Protein AF-A0A972SLQ1-F1 (afdb_monomer_lite)

pLDDT: mean 85.25, std 10.66, range [41.22, 96.31]

Structure (mmCIF, N/CA/C/O backbone):
data_AF-A0A972SLQ1-F1
#
_entry.id   AF-A0A972SLQ1-F1
#
loop_
_atom_site.group_PDB
_atom_site.id
_atom_site.type_symbol
_atom_site.label_atom_id
_atom_site.label_alt_id
_atom_site.label_comp_id
_atom_site.label_asym_id
_atom_site.label_entity_id
_atom_site.label_seq_id
_atom_site.pdbx_PDB_ins_code
_atom_site.Cartn_x
_atom_site.Cartn_y
_atom_site.Cartn_z
_atom_site.occupancy
_atom_site.B_iso_or_equiv
_atom_site.auth_seq_id
_atom_site.auth_comp_id
_atom_site.auth_asym_id
_atom_site.auth_atom_id
_atom_site.pdbx_PDB_model_num
ATOM 1 N N . MET A 1 1 ? 2.561 17.671 -9.015 1.00 43.66 1 MET A N 1
ATOM 2 C CA . MET A 1 1 ? 3.353 16.764 -9.873 1.00 43.66 1 MET A CA 1
ATOM 3 C C . MET A 1 1 ? 2.634 16.715 -11.210 1.00 43.66 1 MET A C 1
ATOM 5 O O . MET A 1 1 ? 1.496 16.274 -11.218 1.00 43.66 1 MET A O 1
ATOM 9 N N . LYS A 1 2 ? 3.197 17.317 -12.266 1.00 41.22 2 LYS A N 1
ATOM 10 C CA . LYS A 1 2 ? 2.511 17.515 -13.561 1.00 41.22 2 LYS A CA 1
ATOM 11 C C . LYS A 1 2 ? 2.779 16.412 -14.589 1.00 41.22 2 LYS A C 1
ATOM 13 O O . LYS A 1 2 ? 2.177 16.432 -15.650 1.00 41.22 2 LYS A O 1
ATOM 18 N N . GLU A 1 3 ? 3.624 15.444 -14.266 1.00 45.84 3 GLU A N 1
ATOM 19 C CA . GLU A 1 3 ? 3.905 14.317 -15.148 1.00 45.84 3 GLU A CA 1
ATOM 20 C C . GLU A 1 3 ? 3.488 13.035 -14.444 1.00 45.84 3 GLU A C 1
ATOM 22 O O . GLU A 1 3 ? 4.163 12.528 -13.544 1.00 45.84 3 GLU A O 1
ATOM 27 N N . THR A 1 4 ? 2.320 12.534 -14.830 1.00 51.97 4 THR A N 1
ATOM 28 C CA . THR A 1 4 ? 1.981 11.130 -14.646 1.00 51.97 4 THR A CA 1
ATOM 29 C C . THR A 1 4 ? 3.020 10.358 -15.445 1.00 51.97 4 THR A C 1
ATOM 31 O O . THR A 1 4 ? 3.060 10.484 -16.665 1.00 51.97 4 THR A O 1
ATOM 34 N N . MET A 1 5 ? 3.908 9.621 -14.770 1.00 57.09 5 MET A N 1
ATOM 35 C CA . MET A 1 5 ? 4.765 8.652 -15.451 1.00 57.09 5 MET A CA 1
ATOM 36 C C . MET A 1 5 ? 3.855 7.810 -16.347 1.00 57.09 5 MET A C 1
ATOM 38 O O . MET A 1 5 ? 2.965 7.130 -15.835 1.00 57.09 5 MET A O 1
ATOM 42 N N . ALA A 1 6 ? 4.027 7.918 -17.664 1.00 63.78 6 ALA A N 1
ATOM 43 C CA . ALA A 1 6 ? 3.318 7.090 -18.624 1.00 63.78 6 ALA A CA 1
ATOM 44 C C . ALA A 1 6 ? 3.855 5.667 -18.457 1.00 63.78 6 ALA A C 1
ATOM 46 O O . ALA A 1 6 ? 4.878 5.298 -19.027 1.00 63.78 6 ALA A O 1
ATOM 47 N N . ILE A 1 7 ? 3.226 4.909 -17.562 1.00 69.62 7 ILE A N 1
ATOM 48 C CA . ILE A 1 7 ? 3.526 3.498 -17.368 1.00 69.62 7 ILE A CA 1
ATOM 49 C C . ILE A 1 7 ? 2.830 2.750 -18.495 1.00 69.62 7 ILE A C 1
ATOM 51 O O . ILE A 1 7 ? 1.602 2.779 -18.593 1.00 69.62 7 ILE A O 1
ATOM 55 N N . ASP A 1 8 ? 3.609 2.067 -19.329 1.00 79.06 8 ASP A N 1
ATOM 56 C CA . ASP A 1 8 ? 3.060 1.051 -20.214 1.00 79.06 8 ASP A CA 1
ATOM 57 C C . ASP A 1 8 ? 2.716 -0.191 -19.384 1.00 79.06 8 ASP A C 1
ATOM 59 O O . ASP A 1 8 ? 3.553 -1.061 -19.129 1.00 79.06 8 ASP A O 1
ATOM 63 N N . TRP A 1 9 ? 1.462 -0.251 -18.937 1.00 77.94 9 TRP A N 1
ATOM 64 C CA . TRP A 1 9 ? 0.936 -1.342 -18.119 1.00 77.94 9 TRP A CA 1
ATOM 65 C C . TRP A 1 9 ? 1.073 -2.715 -18.786 1.00 77.94 9 TRP A C 1
ATOM 67 O O . TRP A 1 9 ? 1.143 -3.711 -18.072 1.00 77.94 9 TRP A O 1
ATOM 77 N N . SER A 1 10 ? 1.151 -2.782 -20.122 1.00 83.12 10 SER A N 1
ATOM 78 C CA . SER A 1 10 ? 1.287 -4.050 -20.852 1.00 83.12 10 SER A CA 1
ATOM 79 C C . SER A 1 10 ? 2.670 -4.691 -20.700 1.00 83.12 10 SER A C 1
ATOM 81 O O . SER A 1 10 ? 2.826 -5.890 -20.920 1.00 83.12 10 SER A O 1
ATOM 83 N N . THR A 1 11 ? 3.667 -3.905 -20.286 1.00 83.38 11 THR A N 1
ATOM 84 C CA . THR A 1 11 ? 5.062 -4.346 -20.133 1.00 83.38 11 THR A CA 1
ATOM 85 C C . THR A 1 11 ? 5.428 -4.725 -18.702 1.00 83.38 11 THR A C 1
ATOM 87 O O . THR A 1 11 ? 6.518 -5.246 -18.463 1.00 83.38 11 THR A O 1
ATOM 90 N N . MET A 1 12 ? 4.546 -4.460 -17.733 1.00 83.44 12 MET A N 1
ATOM 91 C CA . MET A 1 12 ? 4.860 -4.698 -16.330 1.00 83.44 12 MET A CA 1
ATOM 92 C C . MET A 1 12 ? 4.716 -6.174 -15.947 1.00 83.44 12 MET A C 1
ATOM 94 O O . MET A 1 12 ? 3.765 -6.836 -16.368 1.00 83.44 12 MET A O 1
ATOM 98 N N . PRO A 1 13 ? 5.622 -6.691 -15.099 1.00 88.62 13 PRO A N 1
ATOM 99 C CA . PRO A 1 13 ? 5.516 -8.050 -14.599 1.00 88.62 13 PRO A CA 1
ATOM 100 C C . PRO A 1 13 ? 4.242 -8.219 -13.763 1.00 88.62 13 PRO A C 1
ATOM 102 O O . PRO A 1 13 ? 3.962 -7.439 -12.847 1.00 88.62 13 PRO A O 1
ATOM 105 N N . ILE A 1 14 ? 3.475 -9.259 -14.084 1.00 87.62 14 ILE A N 1
ATOM 106 C CA . ILE A 1 14 ? 2.197 -9.558 -13.438 1.00 87.62 14 ILE A CA 1
ATOM 107 C C . ILE A 1 14 ? 2.462 -10.371 -12.162 1.00 87.62 14 ILE A C 1
ATOM 109 O O . ILE A 1 14 ? 3.144 -11.398 -12.240 1.00 87.62 14 ILE A O 1
ATOM 113 N N . PRO A 1 15 ? 1.947 -9.948 -10.991 1.00 88.38 15 PRO A N 1
ATOM 114 C CA . PRO A 1 15 ? 1.995 -10.763 -9.781 1.00 88.38 15 PRO A CA 1
ATOM 115 C C . PRO A 1 15 ? 1.302 -12.109 -9.989 1.00 88.38 15 PRO A C 1
ATOM 117 O O . PRO A 1 15 ? 0.191 -12.165 -10.515 1.00 88.38 15 PRO A O 1
ATOM 120 N N . ILE A 1 16 ? 1.946 -13.185 -9.548 1.00 91.94 16 ILE A N 1
ATOM 121 C CA . ILE A 1 16 ? 1.337 -14.515 -9.501 1.00 91.94 16 ILE A CA 1
ATOM 122 C C . ILE A 1 16 ? 0.631 -14.640 -8.151 1.00 91.94 16 ILE A C 1
ATOM 124 O O . ILE A 1 16 ? 1.246 -14.386 -7.118 1.00 91.94 16 ILE A O 1
ATOM 128 N N . ASP A 1 17 ? -0.647 -15.016 -8.164 1.00 91.69 17 ASP A N 1
ATOM 129 C CA . ASP A 1 17 ? -1.378 -15.340 -6.938 1.00 91.69 17 ASP A CA 1
ATOM 130 C C . ASP A 1 17 ? -0.846 -16.659 -6.360 1.00 91.69 17 ASP A C 1
ATOM 132 O O . ASP A 1 17 ? -0.959 -17.714 -6.987 1.00 91.69 17 ASP A O 1
ATOM 136 N N . ASP A 1 18 ? -0.231 -16.583 -5.180 1.00 93.75 18 ASP A N 1
ATOM 137 C CA . ASP A 1 18 ? 0.333 -17.724 -4.458 1.00 93.75 18 ASP A CA 1
ATOM 138 C C . ASP A 1 18 ? -0.645 -18.334 -3.436 1.00 93.75 18 ASP A C 1
ATOM 140 O O . ASP A 1 18 ? -0.321 -19.330 -2.786 1.00 93.75 18 ASP A O 1
ATOM 144 N N . GLY A 1 19 ? -1.839 -17.752 -3.274 1.00 96.31 19 GLY A N 1
ATOM 145 C CA . GLY A 1 19 ? -2.845 -18.182 -2.305 1.00 96.31 19 GLY A CA 1
ATOM 146 C C . GLY A 1 19 ? -2.482 -17.928 -0.836 1.00 96.31 19 GLY A C 1
ATOM 147 O O . GLY A 1 19 ? -3.264 -18.267 0.058 1.00 96.31 19 GLY A O 1
ATOM 148 N N . GLY A 1 20 ? -1.340 -17.296 -0.538 1.00 94.50 20 GLY A N 1
ATOM 149 C CA . GLY A 1 20 ? -0.860 -17.091 0.831 1.00 94.50 20 GLY A CA 1
ATOM 150 C C . GLY A 1 20 ? -1.833 -16.277 1.688 1.00 94.50 20 GLY A C 1
ATOM 151 O O . GLY A 1 20 ? -1.964 -16.510 2.889 1.00 94.50 20 GLY A O 1
ATOM 152 N N . ALA A 1 21 ? -2.588 -15.375 1.057 1.00 93.62 21 ALA A N 1
ATOM 153 C CA . ALA A 1 21 ? -3.576 -14.514 1.700 1.00 93.62 21 ALA A CA 1
ATOM 154 C C . ALA A 1 21 ? -5.026 -15.034 1.622 1.00 93.62 21 ALA A C 1
ATOM 156 O O . ALA A 1 21 ? -5.926 -14.379 2.150 1.00 93.62 21 ALA A O 1
ATOM 157 N N . SER A 1 22 ? -5.299 -16.190 1.001 1.00 95.94 22 SER A N 1
ATOM 158 C CA . SER A 1 22 ? -6.681 -16.661 0.781 1.00 95.94 22 SER A CA 1
ATOM 159 C C . SER A 1 22 ? -7.476 -16.852 2.07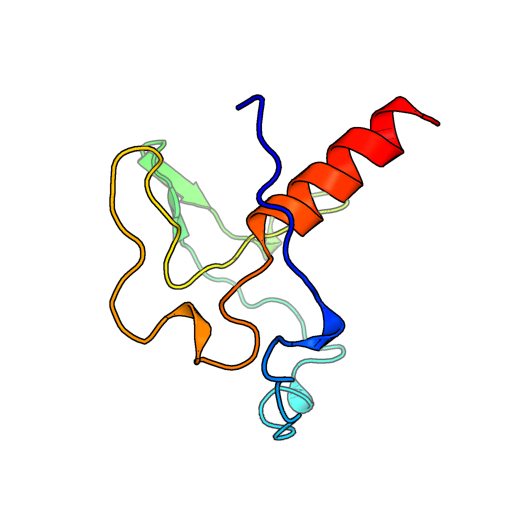7 1.00 95.94 22 SER A C 1
ATOM 161 O O . SER A 1 22 ? -8.694 -16.677 2.090 1.00 95.94 22 SER A O 1
ATOM 163 N N . HIS A 1 23 ? -6.786 -17.155 3.176 1.00 94.81 23 HIS A N 1
ATOM 164 C CA . HIS A 1 23 ? -7.372 -17.318 4.504 1.00 94.81 23 HIS A CA 1
ATOM 165 C C . HIS A 1 23 ? -7.889 -16.008 5.126 1.00 94.81 23 HIS A C 1
ATOM 167 O O . HIS A 1 23 ? -8.637 -16.064 6.090 1.00 94.81 23 HIS A O 1
ATOM 173 N N . LEU A 1 24 ? -7.520 -14.832 4.601 1.00 93.50 24 LEU A N 1
ATOM 174 C CA . LEU A 1 24 ? -7.898 -13.537 5.186 1.00 93.50 24 LEU A CA 1
ATOM 175 C C . LEU A 1 24 ? -9.322 -13.095 4.821 1.00 93.50 24 LEU A C 1
ATOM 177 O O . LEU A 1 24 ? -9.873 -12.179 5.433 1.00 93.50 24 LEU A O 1
ATOM 181 N N . LYS A 1 25 ? -9.936 -13.698 3.799 1.00 93.00 25 LYS A N 1
ATOM 182 C CA . LYS A 1 25 ? -11.267 -13.290 3.344 1.00 93.00 25 LYS A CA 1
ATOM 183 C C . LYS A 1 25 ? -12.322 -13.652 4.391 1.00 93.00 25 LYS A C 1
ATOM 185 O O . LYS A 1 25 ? -12.552 -14.821 4.667 1.00 93.00 25 LYS A O 1
ATOM 190 N N . GLY A 1 26 ? -13.022 -12.640 4.902 1.00 93.19 26 GLY A N 1
ATOM 191 C CA . GLY A 1 26 ? -14.051 -12.805 5.936 1.00 93.19 26 GLY A CA 1
ATOM 192 C C . GLY A 1 26 ? -13.507 -12.761 7.366 1.00 93.19 26 GLY A C 1
ATOM 193 O O . GLY A 1 26 ? -14.299 -12.680 8.305 1.00 93.19 26 GLY A O 1
ATOM 194 N N . GLU A 1 27 ? -12.184 -12.740 7.533 1.00 94.06 27 GLU A N 1
ATOM 195 C CA . GLU A 1 27 ? -11.554 -12.578 8.837 1.00 94.06 27 GLU A CA 1
ATOM 196 C C . GLU A 1 27 ? -11.728 -11.161 9.380 1.00 94.06 27 GLU A C 1
ATOM 198 O O . GLU A 1 27 ? -11.845 -10.172 8.647 1.00 94.06 27 GLU A O 1
ATOM 203 N N . ARG A 1 28 ? -11.742 -11.055 10.711 1.00 91.19 28 ARG A N 1
ATOM 204 C CA . ARG A 1 28 ? -11.786 -9.756 11.386 1.00 91.19 28 ARG A CA 1
ATOM 205 C C . ARG A 1 28 ? -10.382 -9.179 11.482 1.00 91.19 28 ARG A C 1
ATOM 207 O O . ARG A 1 28 ? -9.448 -9.868 11.879 1.00 91.19 28 ARG A O 1
ATOM 214 N N . VAL A 1 29 ? -10.261 -7.879 11.214 1.00 89.44 29 VAL A N 1
ATOM 215 C CA . VAL A 1 29 ? -9.017 -7.141 11.465 1.00 89.44 29 VAL A CA 1
ATOM 216 C C . VAL A 1 29 ? -8.623 -7.317 12.941 1.00 89.44 29 VAL A C 1
ATOM 218 O O . VAL A 1 29 ? -9.462 -7.095 13.823 1.00 89.44 29 VAL A O 1
ATOM 221 N N . PRO A 1 30 ? -7.380 -7.733 13.239 1.00 90.00 30 PRO A N 1
ATOM 222 C CA . PRO A 1 30 ? -6.934 -7.941 14.608 1.00 90.00 30 PRO A CA 1
ATOM 223 C C . PRO A 1 30 ? -6.780 -6.617 15.358 1.00 90.00 30 PRO A C 1
ATOM 225 O O . PRO A 1 30 ? -6.577 -5.551 14.780 1.00 90.00 30 PRO A O 1
ATOM 228 N N . GLY A 1 31 ? -6.860 -6.702 16.684 1.00 91.00 31 GLY A N 1
ATOM 229 C CA . GLY A 1 31 ? -6.656 -5.566 17.574 1.00 91.00 31 GLY A CA 1
ATOM 230 C C . GLY A 1 31 ? -5.211 -5.226 17.761 1.00 91.00 31 GLY A C 1
ATOM 231 O O . GLY A 1 31 ? -4.621 -5.652 18.748 1.00 91.00 31 GLY A O 1
ATOM 232 N N . ILE A 1 32 ? -4.662 -4.479 16.816 1.00 90.12 32 ILE A N 1
ATOM 233 C CA . ILE A 1 32 ? -3.265 -4.084 16.845 1.00 90.12 32 ILE A CA 1
ATOM 234 C C . ILE A 1 32 ? -3.196 -2.587 17.107 1.00 90.12 32 ILE A C 1
ATOM 236 O O . ILE A 1 32 ? -3.726 -1.784 16.344 1.00 90.12 32 ILE A O 1
ATOM 240 N N . ALA A 1 33 ? -2.525 -2.243 18.200 1.00 92.19 33 ALA A N 1
ATOM 241 C CA . ALA A 1 33 ? -2.123 -0.890 18.532 1.00 92.19 33 ALA A CA 1
ATOM 242 C C . ALA A 1 33 ? -0.908 -0.497 17.678 1.00 92.19 33 ALA A C 1
ATOM 244 O O . ALA A 1 33 ? 0.170 -1.072 17.825 1.00 92.19 33 ALA A O 1
ATOM 245 N N . LEU A 1 34 ? -1.086 0.469 16.778 1.00 92.31 34 LEU A N 1
ATOM 246 C CA . LEU A 1 34 ? -0.039 1.005 15.911 1.00 92.31 34 LEU A CA 1
ATOM 247 C C . LEU A 1 34 ? 0.344 2.417 16.354 1.00 92.31 34 LEU A C 1
ATOM 249 O O . LEU A 1 34 ? -0.528 3.254 16.579 1.00 92.31 34 LEU A O 1
ATOM 253 N N . ASN A 1 35 ? 1.641 2.706 16.431 1.00 95.69 35 ASN A N 1
ATOM 254 C CA . ASN A 1 35 ? 2.113 4.058 16.723 1.00 95.69 35 ASN A CA 1
ATOM 255 C C . ASN A 1 35 ? 1.844 4.983 15.531 1.00 95.69 35 ASN A C 1
ATOM 257 O O . ASN A 1 35 ? 2.227 4.681 14.399 1.00 95.69 35 ASN A O 1
ATOM 261 N N . SER A 1 36 ? 1.218 6.125 15.796 1.00 93.12 36 SER A N 1
ATOM 262 C CA . SER A 1 36 ? 1.002 7.179 14.810 1.00 93.12 36 SER A CA 1
ATOM 263 C C . SER A 1 36 ? 2.161 8.171 14.796 1.00 93.12 36 SER A C 1
ATOM 265 O O . SER A 1 36 ? 2.785 8.452 15.819 1.00 93.12 36 SER A O 1
ATOM 267 N N . THR A 1 37 ? 2.382 8.811 13.648 1.00 92.75 37 THR A N 1
ATOM 268 C CA . THR A 1 37 ? 3.267 9.982 13.539 1.00 92.75 37 THR A CA 1
ATOM 269 C C . THR A 1 37 ? 2.733 11.210 14.286 1.00 92.75 37 THR A C 1
ATOM 271 O O . THR A 1 37 ? 3.460 12.185 14.433 1.00 92.75 37 THR A O 1
ATOM 274 N N . GLY A 1 38 ? 1.476 11.180 14.747 1.00 93.38 38 GLY A N 1
ATOM 275 C CA . GLY A 1 38 ? 0.885 12.201 15.619 1.00 93.38 38 GLY A CA 1
ATOM 276 C C . GLY A 1 38 ? 1.171 12.012 17.114 1.00 93.38 38 GLY A C 1
ATOM 277 O O . GLY A 1 38 ? 0.741 12.842 17.903 1.00 93.38 38 GLY A O 1
ATOM 278 N N . GLY A 1 39 ? 1.871 10.942 17.512 1.00 93.94 39 GLY A N 1
ATOM 279 C CA . GLY A 1 39 ? 2.205 10.642 18.913 1.00 93.94 39 GLY A CA 1
ATOM 280 C C . GLY A 1 39 ? 1.205 9.730 19.633 1.00 93.94 39 GLY A C 1
ATOM 281 O O . GLY A 1 39 ? 1.570 9.096 20.619 1.00 93.94 39 GLY A O 1
ATOM 282 N N . ASP A 1 40 ? -0.013 9.595 19.109 1.00 93.75 40 ASP A N 1
ATOM 283 C CA . ASP A 1 40 ? -1.027 8.687 19.647 1.00 93.75 40 ASP A CA 1
ATOM 284 C C . ASP A 1 40 ? -0.916 7.261 19.081 1.00 93.75 40 ASP A C 1
ATOM 286 O O . ASP A 1 40 ? -0.228 6.989 18.095 1.00 93.75 40 ASP A O 1
ATOM 290 N N . THR A 1 41 ? -1.647 6.331 19.693 1.00 95.00 41 THR A N 1
ATOM 291 C CA . THR A 1 41 ? -1.814 4.957 19.203 1.00 95.00 41 THR A CA 1
ATOM 292 C C . THR A 1 41 ? -3.123 4.808 18.423 1.00 95.00 41 THR A C 1
ATOM 294 O O . THR A 1 41 ? -4.167 5.295 18.852 1.00 95.00 41 THR A O 1
ATOM 297 N N . VAL A 1 42 ? -3.091 4.077 17.308 1.00 92.62 42 VAL A N 1
ATOM 298 C CA . VAL A 1 42 ? -4.251 3.760 16.462 1.00 92.62 42 VAL A CA 1
ATOM 299 C C . VAL A 1 42 ? -4.551 2.261 16.535 1.00 92.62 42 VAL A C 1
ATOM 301 O O . VAL A 1 42 ? -3.686 1.450 16.225 1.00 92.62 42 VAL A O 1
ATOM 304 N N . ASP A 1 43 ? -5.783 1.888 16.901 1.00 93.12 43 ASP A N 1
ATOM 305 C CA . ASP A 1 43 ? -6.327 0.529 16.714 1.00 93.12 43 ASP A CA 1
ATOM 306 C C . ASP A 1 43 ? -7.316 0.562 15.544 1.00 93.12 43 ASP A C 1
ATOM 308 O O . ASP A 1 43 ? -8.372 1.198 15.626 1.00 93.12 43 ASP A O 1
ATOM 312 N N . LEU A 1 44 ? -6.979 -0.139 14.459 1.00 90.12 44 LEU A N 1
ATOM 313 C CA . LEU A 1 44 ? -7.771 -0.164 13.227 1.00 90.12 44 LEU A CA 1
ATOM 314 C C . LEU A 1 44 ? -9.197 -0.689 13.439 1.00 90.12 44 LEU A C 1
ATOM 316 O O . LEU A 1 44 ? -10.106 -0.275 12.724 1.00 90.12 44 LEU A O 1
ATOM 320 N N . ARG A 1 45 ? -9.431 -1.546 14.441 1.00 91.69 45 ARG A N 1
ATOM 321 C CA . ARG A 1 45 ? -10.778 -2.058 14.752 1.00 91.69 45 ARG A CA 1
ATOM 322 C C . ARG A 1 45 ? -11.710 -1.004 15.333 1.00 91.69 45 ARG A C 1
ATOM 324 O O . ARG A 1 45 ? -12.917 -1.220 15.369 1.00 91.69 45 ARG A O 1
ATOM 331 N N . ARG A 1 46 ? -11.156 0.082 15.879 1.00 91.19 46 ARG A N 1
ATOM 332 C CA . ARG A 1 46 ? -11.925 1.149 16.536 1.00 91.19 46 ARG A CA 1
ATOM 333 C C . ARG A 1 46 ? -12.347 2.246 15.564 1.00 91.19 46 ARG A C 1
ATOM 335 O O . ARG A 1 46 ? -13.076 3.149 15.965 1.00 91.19 46 ARG A O 1
ATOM 342 N N . LEU A 1 47 ? -11.883 2.189 14.316 1.00 89.75 47 LEU A N 1
ATOM 343 C CA . LEU A 1 47 ? -12.259 3.145 13.287 1.00 89.75 47 LEU A CA 1
ATOM 344 C C . LEU A 1 47 ? -13.722 2.920 12.885 1.00 89.75 47 LEU A C 1
ATOM 346 O O . LEU A 1 47 ? -14.130 1.802 12.578 1.00 89.75 47 LEU A O 1
ATOM 350 N N . ALA A 1 48 ? -14.513 3.990 12.913 1.00 90.19 48 ALA A N 1
ATOM 351 C CA . ALA A 1 48 ? -15.910 3.962 12.503 1.00 90.19 48 ALA A CA 1
ATOM 352 C C . ALA A 1 48 ? -16.050 4.297 11.009 1.00 90.19 48 ALA A C 1
ATOM 354 O O . ALA A 1 48 ? -15.315 5.130 10.482 1.00 90.19 48 ALA A O 1
ATOM 355 N N . GLY A 1 49 ? -17.042 3.696 10.350 1.00 91.12 49 GLY A N 1
ATOM 356 C CA . GLY A 1 49 ? -17.347 3.949 8.939 1.00 91.12 49 GLY A CA 1
ATOM 357 C C . GLY A 1 49 ? -16.455 3.179 7.961 1.00 91.12 49 GLY A C 1
ATOM 358 O O . GLY A 1 49 ? -15.859 2.160 8.307 1.00 91.12 49 GLY A O 1
ATOM 359 N N . TYR A 1 50 ? -16.404 3.654 6.714 1.00 89.31 50 TYR A N 1
ATOM 360 C CA . TYR A 1 50 ? -15.545 3.079 5.679 1.00 89.31 50 TYR A CA 1
ATOM 361 C C . TYR A 1 50 ? -14.114 3.585 5.831 1.00 89.31 50 TYR A C 1
ATOM 363 O O . TYR A 1 50 ? -13.865 4.789 5.837 1.00 89.31 50 TYR A O 1
ATOM 371 N N . VAL A 1 51 ? -13.174 2.648 5.916 1.00 87.31 51 VAL A N 1
ATOM 372 C CA . VAL A 1 51 ? -11.749 2.935 6.071 1.00 87.31 51 VAL A CA 1
ATOM 373 C C . VAL A 1 51 ? -11.010 2.435 4.840 1.00 87.31 51 VAL A C 1
ATOM 375 O O . VAL A 1 51 ? -11.130 1.269 4.471 1.00 87.31 51 VAL A O 1
ATOM 378 N N . VAL A 1 52 ? -10.209 3.309 4.233 1.00 85.38 52 VAL A N 1
ATOM 379 C CA . VAL A 1 52 ? -9.259 2.941 3.179 1.00 85.38 52 VAL A CA 1
ATOM 380 C C . VAL A 1 52 ? -7.861 2.928 3.786 1.00 85.38 52 VAL A C 1
ATOM 382 O O . VAL A 1 52 ? -7.400 3.943 4.309 1.00 85.38 52 VAL A O 1
ATOM 385 N N . ILE A 1 53 ? -7.190 1.778 3.733 1.00 85.56 53 ILE A N 1
ATOM 386 C CA . ILE A 1 53 ? -5.847 1.591 4.290 1.00 85.56 53 ILE A CA 1
ATOM 387 C C . ILE A 1 53 ? -4.848 1.475 3.144 1.00 85.56 53 ILE A C 1
ATOM 389 O O . ILE A 1 53 ? -4.972 0.601 2.290 1.00 85.56 53 ILE A O 1
ATOM 393 N N . TYR A 1 54 ? -3.825 2.327 3.169 1.00 84.12 54 TYR A N 1
ATOM 394 C CA . TYR A 1 54 ? -2.678 2.236 2.271 1.00 84.12 54 TYR A CA 1
ATOM 395 C C . TYR A 1 54 ? -1.508 1.597 3.017 1.00 84.12 54 TYR A C 1
ATOM 397 O O . TYR A 1 54 ? -0.919 2.220 3.900 1.00 84.12 54 TYR A O 1
ATOM 405 N N . ALA A 1 55 ? -1.164 0.365 2.648 1.00 84.69 55 ALA A N 1
ATOM 406 C CA . ALA A 1 55 ? 0.012 -0.339 3.146 1.00 84.69 55 ALA A CA 1
ATOM 407 C C . ALA A 1 55 ? 1.039 -0.458 2.018 1.00 84.69 55 ALA A C 1
ATOM 409 O O . ALA A 1 55 ? 0.727 -0.954 0.938 1.00 84.69 55 ALA A O 1
ATOM 410 N N . TYR A 1 56 ? 2.261 0.013 2.255 1.00 78.38 56 TYR A N 1
ATOM 411 C CA . TYR A 1 56 ? 3.350 -0.088 1.291 1.00 78.38 56 TYR A CA 1
ATOM 412 C C . TYR A 1 56 ? 4.662 -0.395 2.022 1.00 78.38 56 TYR A C 1
ATOM 414 O O . TYR A 1 56 ? 4.976 0.281 3.003 1.00 78.38 56 TYR A O 1
ATOM 422 N N . PRO A 1 57 ? 5.451 -1.383 1.559 1.00 76.62 57 PRO A N 1
ATOM 423 C CA . PRO A 1 57 ? 6.762 -1.669 2.145 1.00 76.62 57 PRO A CA 1
ATOM 424 C C . PRO A 1 57 ? 7.755 -0.536 1.864 1.00 76.62 57 PRO A C 1
ATOM 426 O O . PRO A 1 57 ? 8.683 -0.297 2.633 1.00 76.62 57 PRO A O 1
ATOM 429 N N . TRP A 1 58 ? 7.545 0.183 0.760 1.00 82.69 58 TRP A N 1
ATOM 430 C CA . TRP A 1 58 ? 8.358 1.308 0.334 1.00 82.69 58 TRP A CA 1
ATOM 431 C C . TRP A 1 58 ? 7.553 2.229 -0.588 1.00 82.69 58 TRP A C 1
ATOM 433 O O . TRP A 1 58 ? 6.632 1.788 -1.274 1.00 82.69 58 TRP A O 1
ATOM 443 N N . LYS A 1 59 ? 7.909 3.515 -0.616 1.00 77.69 59 LYS A N 1
ATOM 444 C CA . LYS A 1 59 ? 7.379 4.488 -1.578 1.00 77.69 59 LYS A CA 1
ATOM 445 C C . LYS A 1 59 ? 8.514 5.293 -2.191 1.00 77.69 59 LYS A C 1
ATOM 447 O O . LYS A 1 59 ? 9.458 5.669 -1.493 1.00 77.69 59 LYS A O 1
ATOM 452 N N . LYS A 1 60 ? 8.369 5.639 -3.471 1.00 77.81 60 LYS A N 1
ATOM 453 C CA . LYS A 1 60 ? 9.297 6.545 -4.148 1.00 77.81 60 LYS A CA 1
ATOM 454 C C . LYS A 1 60 ? 9.287 7.909 -3.463 1.00 77.81 60 LYS A C 1
ATOM 456 O O . LYS A 1 60 ? 8.229 8.515 -3.285 1.00 77.81 60 LYS A O 1
ATOM 461 N N . ARG A 1 61 ? 10.470 8.411 -3.109 1.00 81.69 61 ARG A N 1
ATOM 462 C CA . ARG A 1 61 ? 10.639 9.811 -2.708 1.00 81.69 61 ARG A CA 1
ATOM 463 C C . ARG A 1 61 ? 10.582 10.702 -3.958 1.00 81.69 61 ARG A C 1
ATOM 465 O O . ARG A 1 61 ? 11.047 10.270 -5.013 1.00 81.69 61 ARG A O 1
ATOM 472 N N . PRO A 1 62 ? 10.020 11.920 -3.884 1.00 78.50 62 PRO A N 1
ATOM 473 C CA . PRO A 1 62 ? 9.930 12.806 -5.047 1.00 78.50 62 PRO A CA 1
ATOM 474 C C . PRO A 1 62 ? 11.285 13.070 -5.723 1.00 78.50 62 PRO A C 1
ATOM 476 O O . PRO A 1 62 ? 11.358 13.108 -6.947 1.00 78.50 62 PRO A O 1
ATOM 479 N N . ASP A 1 63 ? 12.330 13.195 -4.910 1.00 85.06 63 ASP A N 1
ATOM 480 C CA . ASP A 1 63 ? 13.704 13.584 -5.233 1.00 85.06 63 ASP A CA 1
ATOM 481 C C . ASP A 1 63 ? 14.682 12.403 -5.372 1.00 85.06 63 ASP A C 1
ATOM 483 O O . ASP A 1 63 ? 15.830 12.596 -5.763 1.00 85.06 63 ASP A O 1
ATOM 487 N N . GLY A 1 64 ? 14.247 11.180 -5.055 1.00 82.88 64 GLY A N 1
ATOM 488 C CA . GLY A 1 64 ? 15.103 9.993 -5.056 1.00 82.88 64 GLY A CA 1
ATOM 489 C C . GLY A 1 64 ? 14.957 9.137 -6.319 1.00 82.88 64 GLY A C 1
ATOM 490 O O . GLY A 1 64 ? 13.854 9.059 -6.881 1.00 82.88 64 GLY A O 1
ATOM 491 N N . PRO A 1 65 ? 16.031 8.445 -6.751 1.00 85.81 65 PRO A N 1
ATOM 492 C CA . PRO A 1 65 ? 15.911 7.420 -7.776 1.00 85.81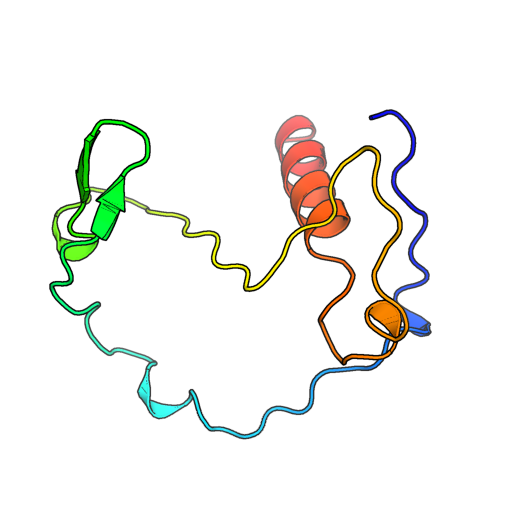 65 PRO A CA 1
ATOM 493 C C . PRO A 1 65 ? 15.047 6.257 -7.270 1.00 85.81 65 PRO A C 1
ATOM 495 O O . PRO A 1 65 ? 14.897 6.026 -6.067 1.00 85.81 65 PRO A O 1
ATOM 498 N N . VAL A 1 66 ? 14.465 5.521 -8.211 1.00 83.19 66 VAL A N 1
ATOM 499 C CA . VAL A 1 66 ? 13.851 4.224 -7.916 1.00 83.19 66 VAL A CA 1
ATOM 500 C C . VAL A 1 66 ? 14.985 3.219 -7.663 1.00 83.19 66 VAL A C 1
ATOM 502 O O . VAL A 1 66 ? 15.942 3.237 -8.435 1.00 83.19 66 VAL A O 1
ATOM 505 N N . PRO A 1 67 ? 14.917 2.374 -6.615 1.00 88.06 67 PRO A N 1
ATOM 506 C CA . PRO A 1 67 ? 15.925 1.350 -6.372 1.00 88.06 67 PRO A CA 1
ATOM 507 C C . PRO A 1 67 ? 16.116 0.432 -7.580 1.00 88.06 67 PRO A C 1
ATOM 509 O O . PRO A 1 67 ? 15.145 0.075 -8.257 1.00 88.06 67 PRO A O 1
ATOM 512 N N . ASP A 1 68 ? 17.359 0.017 -7.815 1.00 89.44 68 ASP A N 1
ATOM 513 C CA . ASP A 1 68 ? 17.690 -0.915 -8.890 1.00 89.44 68 ASP A CA 1
ATOM 514 C C . ASP A 1 68 ? 16.863 -2.200 -8.762 1.00 89.44 68 ASP A C 1
ATOM 516 O O . ASP A 1 68 ? 16.694 -2.760 -7.678 1.00 89.44 68 ASP A O 1
ATOM 520 N N . GLY A 1 69 ? 16.291 -2.648 -9.881 1.00 87.81 69 GLY A N 1
ATOM 521 C CA . GLY A 1 69 ? 15.443 -3.840 -9.925 1.00 87.81 69 GLY A CA 1
ATOM 522 C C . GLY A 1 69 ? 14.023 -3.658 -9.375 1.00 87.81 69 GLY A C 1
ATOM 523 O O . GLY A 1 69 ? 13.202 -4.548 -9.575 1.00 87.81 69 GLY A O 1
ATOM 524 N N . TRP A 1 70 ? 13.658 -2.518 -8.776 1.00 86.56 70 TRP A N 1
ATOM 525 C CA . TRP A 1 70 ? 12.309 -2.329 -8.216 1.00 86.56 70 TRP A CA 1
ATOM 526 C C . TRP A 1 70 ? 11.198 -2.532 -9.254 1.00 86.56 70 TRP A C 1
ATOM 528 O O . TRP A 1 70 ? 10.222 -3.225 -8.996 1.00 86.56 70 TRP A O 1
ATOM 538 N N . VAL A 1 71 ? 11.365 -1.973 -10.457 1.00 85.38 71 VAL A N 1
ATOM 539 C CA . VAL A 1 71 ? 10.368 -2.069 -11.544 1.00 85.38 71 VAL A CA 1
ATOM 540 C C . VAL A 1 71 ? 10.240 -3.498 -12.088 1.00 85.38 71 VAL A C 1
ATOM 542 O O . VAL A 1 71 ? 9.210 -3.849 -12.653 1.00 85.38 71 VAL A O 1
ATOM 545 N N . SER A 1 72 ? 11.258 -4.340 -11.887 1.00 88.06 72 SER A N 1
ATOM 546 C CA . SER A 1 72 ? 11.202 -5.753 -12.279 1.00 88.06 72 SER A CA 1
ATOM 547 C C . SER A 1 72 ? 10.449 -6.640 -11.285 1.00 88.06 72 SER A C 1
ATOM 549 O O . SER A 1 72 ? 10.119 -7.773 -11.625 1.00 88.06 72 SER A O 1
ATOM 551 N N . ILE A 1 73 ? 10.149 -6.147 -10.076 1.00 89.19 73 ILE A N 1
ATOM 552 C CA . ILE A 1 73 ? 9.364 -6.894 -9.092 1.00 89.19 73 ILE A CA 1
ATOM 553 C C . ILE A 1 73 ? 7.885 -6.847 -9.515 1.00 89.19 73 ILE A C 1
ATOM 555 O O . ILE A 1 73 ? 7.326 -5.748 -9.629 1.00 89.19 73 ILE A O 1
ATOM 559 N N . PRO A 1 74 ? 7.223 -8.003 -9.712 1.00 88.88 74 PRO A N 1
ATOM 560 C CA . PRO A 1 74 ? 5.802 -8.049 -10.036 1.00 88.88 74 PRO A CA 1
ATOM 561 C C . PRO A 1 74 ? 4.954 -7.225 -9.059 1.00 88.88 74 PRO A C 1
ATOM 563 O O . PRO A 1 74 ? 5.001 -7.435 -7.849 1.00 88.88 74 PRO A O 1
ATOM 566 N N . GLY A 1 75 ? 4.181 -6.270 -9.585 1.00 84.50 75 GLY A N 1
ATOM 567 C CA . GLY A 1 75 ? 3.271 -5.425 -8.795 1.00 84.50 75 GLY A CA 1
ATOM 568 C C . GLY A 1 75 ? 3.917 -4.311 -7.958 1.00 84.50 75 GLY A C 1
ATOM 569 O O . GLY A 1 75 ? 3.201 -3.581 -7.276 1.00 84.50 75 GLY A O 1
ATOM 570 N N . ALA A 1 76 ? 5.241 -4.129 -8.000 1.00 86.88 76 ALA A N 1
ATOM 571 C CA . ALA A 1 76 ? 5.916 -3.097 -7.206 1.00 86.88 76 ALA A CA 1
ATOM 572 C C . ALA A 1 76 ? 5.783 -1.673 -7.785 1.00 86.88 76 ALA A C 1
ATOM 574 O O . ALA A 1 76 ? 5.896 -0.680 -7.057 1.00 86.88 76 ALA A O 1
ATOM 575 N N . ALA A 1 77 ? 5.554 -1.554 -9.094 1.00 83.62 77 ALA A N 1
ATOM 576 C CA . ALA A 1 77 ? 5.298 -0.290 -9.777 1.00 83.62 77 ALA A CA 1
ATOM 577 C C . ALA A 1 77 ? 3.789 -0.065 -9.984 1.00 83.62 77 ALA A C 1
ATOM 579 O O . ALA A 1 77 ? 3.010 -1.006 -10.080 1.00 83.62 77 ALA A O 1
ATOM 580 N N . GLY A 1 78 ? 3.372 1.203 -10.065 1.00 81.25 78 GLY A N 1
ATOM 581 C CA . GLY A 1 78 ? 2.005 1.570 -10.458 1.00 81.25 78 GLY A CA 1
ATOM 582 C C . GLY A 1 78 ? 1.085 2.091 -9.347 1.00 81.25 78 GLY A C 1
ATOM 583 O O . GLY A 1 78 ? 0.086 2.735 -9.659 1.00 81.25 78 GLY A O 1
ATOM 584 N N . CYS A 1 79 ? 1.433 1.936 -8.065 1.00 81.69 79 CYS A N 1
ATOM 585 C CA . CYS A 1 79 ? 0.575 2.383 -6.955 1.00 81.69 79 CYS A CA 1
ATOM 586 C C . CYS A 1 79 ? 0.278 3.899 -6.972 1.00 81.69 79 CYS A C 1
ATOM 588 O O . CYS A 1 79 ? -0.865 4.317 -6.773 1.00 81.69 79 CYS A O 1
ATOM 590 N N . THR A 1 80 ? 1.280 4.735 -7.269 1.00 81.81 80 THR A N 1
ATOM 591 C CA . THR A 1 80 ? 1.109 6.191 -7.402 1.00 81.81 80 THR A CA 1
ATOM 592 C C . THR A 1 80 ? 0.206 6.569 -8.581 1.00 81.81 80 THR A C 1
ATOM 594 O O . THR A 1 80 ? -0.770 7.279 -8.346 1.00 81.81 80 THR A O 1
ATOM 597 N N . PRO A 1 81 ? 0.464 6.134 -9.834 1.00 80.75 81 PRO A N 1
ATOM 598 C CA . PRO A 1 81 ? -0.415 6.483 -10.948 1.00 80.75 81 PRO A CA 1
ATOM 599 C C . PRO A 1 81 ? -1.827 5.910 -10.802 1.00 80.75 81 PRO A C 1
ATOM 601 O O . PRO A 1 81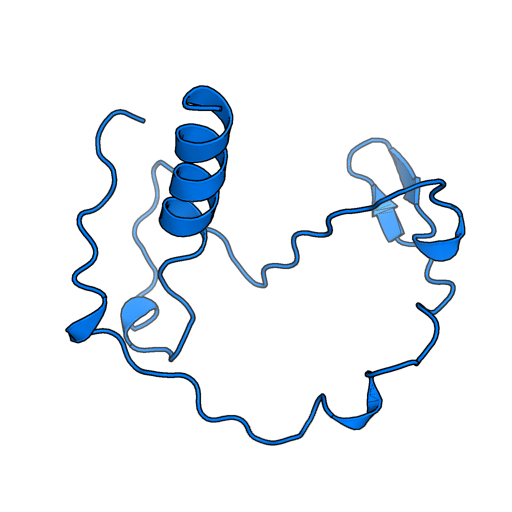 ? -2.769 6.600 -11.169 1.00 80.75 81 PRO A O 1
ATOM 604 N N . GLN A 1 82 ? -2.008 4.736 -10.191 1.00 81.25 82 GLN A N 1
ATOM 605 C CA . GLN A 1 82 ? -3.346 4.229 -9.867 1.00 81.25 82 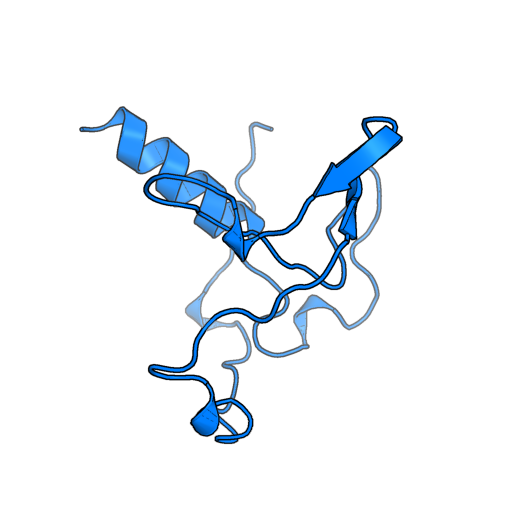GLN A CA 1
ATOM 606 C C . GLN A 1 82 ? -4.071 5.131 -8.852 1.00 81.25 82 GLN A C 1
ATOM 608 O O . GLN A 1 82 ? -5.230 5.484 -9.051 1.00 81.25 82 GLN A O 1
ATOM 613 N N . SER A 1 83 ? -3.381 5.568 -7.793 1.00 83.81 83 SER A N 1
ATOM 614 C CA . SER A 1 83 ? -3.944 6.512 -6.814 1.00 83.81 83 SER A CA 1
ATOM 615 C C . SER A 1 83 ? -4.298 7.860 -7.455 1.00 83.81 83 SER A C 1
ATOM 617 O O . SER A 1 83 ? -5.341 8.438 -7.153 1.00 83.81 83 SER A O 1
ATOM 619 N N . CYS A 1 84 ? -3.453 8.354 -8.367 1.00 85.00 84 CYS A N 1
ATOM 620 C CA . CYS A 1 84 ? -3.755 9.538 -9.170 1.00 85.00 84 CYS A CA 1
ATOM 621 C C . CYS A 1 84 ? -4.988 9.317 -10.053 1.00 85.00 84 CYS A C 1
ATOM 623 O O . CYS A 1 84 ? -5.847 10.184 -10.070 1.00 85.00 84 CYS A O 1
ATOM 625 N N . ALA A 1 85 ? -5.119 8.160 -10.707 1.00 83.38 85 ALA A N 1
ATOM 626 C CA . ALA A 1 85 ? -6.280 7.849 -11.536 1.00 83.38 85 ALA A CA 1
ATOM 627 C C . ALA A 1 85 ? -7.589 7.850 -10.728 1.00 83.38 85 ALA A C 1
ATOM 629 O O . ALA A 1 85 ? -8.580 8.398 -11.195 1.00 83.38 85 ALA A O 1
ATOM 630 N N . PHE A 1 86 ? -7.595 7.324 -9.495 1.00 84.50 86 PHE A N 1
ATOM 631 C CA . PHE A 1 86 ? -8.766 7.432 -8.612 1.00 84.50 86 PHE A CA 1
ATOM 632 C C . PHE A 1 86 ? -9.100 8.882 -8.250 1.00 84.50 86 PHE A C 1
ATOM 634 O O . PHE A 1 86 ? -10.267 9.260 -8.281 1.00 84.50 86 PHE A O 1
ATOM 641 N N . ARG A 1 87 ? -8.089 9.698 -7.917 1.00 88.00 87 ARG A N 1
ATOM 642 C CA . ARG A 1 87 ? -8.274 11.134 -7.649 1.00 88.00 87 ARG A CA 1
ATOM 643 C C . ARG A 1 87 ? -8.857 11.851 -8.866 1.00 88.00 87 ARG A C 1
ATOM 645 O O . ARG A 1 87 ? -9.770 12.650 -8.705 1.00 88.00 87 ARG A O 1
ATOM 652 N N . ASP A 1 88 ? -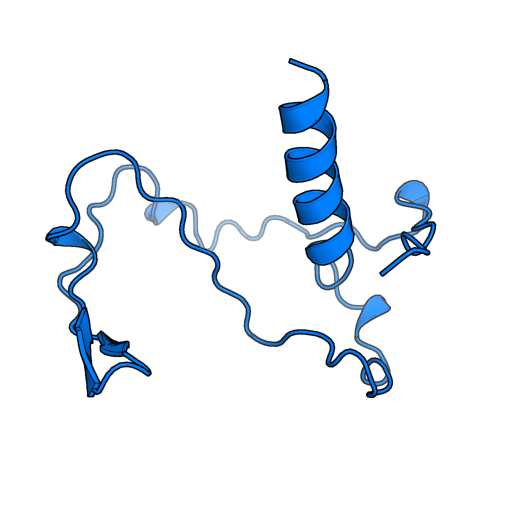8.295 11.594 -10.041 1.00 89.44 88 ASP A N 1
ATOM 653 C CA . ASP A 1 88 ? -8.667 12.274 -11.279 1.00 89.44 88 ASP A CA 1
ATOM 654 C C . ASP A 1 88 ? -10.088 11.862 -11.694 1.00 89.44 88 ASP A C 1
ATOM 656 O O . ASP A 1 88 ? -10.917 12.731 -11.936 1.00 89.44 88 ASP A O 1
ATOM 660 N N . HIS A 1 89 ? -10.425 10.569 -11.614 1.00 87.75 89 HIS A N 1
ATOM 661 C CA . HIS A 1 89 ? -11.785 10.076 -11.846 1.00 87.75 89 HIS A CA 1
ATOM 662 C C . HIS A 1 89 ? -12.806 10.657 -10.856 1.00 87.75 89 HIS A C 1
ATOM 664 O O . HIS A 1 89 ? -13.908 11.025 -11.248 1.00 87.75 89 HIS A O 1
ATOM 670 N N . ALA A 1 90 ? -12.441 10.793 -9.577 1.00 90.94 90 ALA A N 1
ATOM 671 C CA . ALA A 1 90 ? -13.308 11.407 -8.572 1.00 90.94 90 ALA A CA 1
ATOM 672 C C . ALA A 1 90 ? -13.606 12.893 -8.846 1.00 90.94 90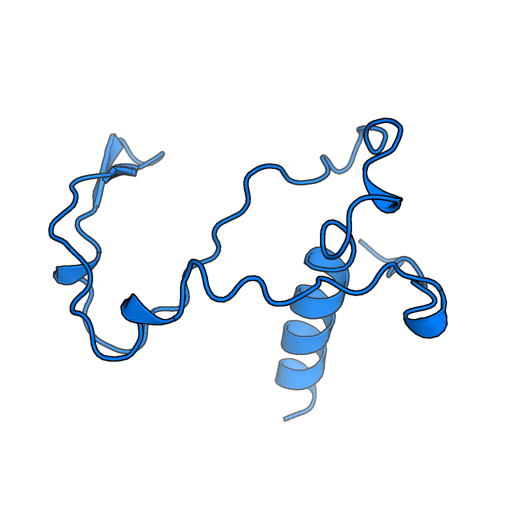 ALA A C 1
ATOM 674 O O . ALA A 1 90 ? -14.571 13.416 -8.303 1.00 90.94 90 ALA A O 1
ATOM 675 N N . ALA A 1 91 ? -12.784 13.577 -9.650 1.00 91.56 91 ALA A N 1
ATOM 676 C CA . ALA A 1 91 ? -13.029 14.956 -10.072 1.00 91.56 91 ALA A CA 1
ATOM 677 C C . ALA A 1 91 ? -13.920 15.056 -11.327 1.00 91.56 91 ALA A C 1
ATOM 679 O O . ALA A 1 91 ? -14.357 16.154 -11.672 1.00 91.56 91 ALA A O 1
ATOM 680 N N . GLU A 1 92 ? -14.160 13.938 -12.018 1.00 91.25 92 GLU A N 1
ATOM 681 C CA . GLU A 1 92 ? -14.995 13.847 -13.224 1.00 91.25 92 GLU A CA 1
ATOM 682 C C . GLU A 1 92 ? -16.452 13.450 -12.924 1.00 91.25 92 GLU A C 1
ATOM 684 O O . GLU A 1 92 ? -17.298 13.526 -13.819 1.00 91.25 92 GLU A O 1
ATOM 689 N N . ILE A 1 93 ? -16.740 13.027 -11.688 1.00 86.50 93 ILE A N 1
ATOM 690 C CA . ILE A 1 93 ? -18.065 12.608 -11.192 1.00 86.50 93 ILE A CA 1
ATOM 691 C C . ILE A 1 93 ? -18.641 13.615 -10.196 1.00 86.50 93 ILE A C 1
ATOM 693 O O . ILE A 1 93 ? -19.887 13.649 -10.084 1.00 86.50 93 ILE A O 1
#

Radius of gyration: 16.85 Å; chains: 1; bounding box: 36×36×40 Å

Secondary structure (DSSP, 8-state):
--------GGGSPPPP--STTGGGTTPPPP--EEE-TTSSEEEGGG--S-------S----TTSPPPTTGGGSTTSS-HHHHHHHHHHHHTT-

Foldseek 3Di:
DPDDPPDPPVPFAADDDPCPCVVVVPDDDDQDFDQDPVRHTDGPNPDDDDDDDDDDPDDDDPPDDDDPCQRVPHPSPDPVSVVVVVVVVVVVD

Sequence (93 aa):
MKETMAIDWSTMPIPIDDGGASHLKGERVPGIALNSTGGDTVDLRRLAGYVVIYAYPWKKRPDGPVPDGWVSIPGAAGCTPQSCAFRDHAAEI

Organism: NCBI:txid2675747